Protein AF-A0A6V7IVD0-F1 (afdb_monomer_lite)

pLDDT: mean 95.41, std 6.78, range [56.59, 98.44]

Organism: NCBI:txid1563983

Radius of gyration: 11.34 Å; chains: 1; bounding box: 21×22×36 Å

Str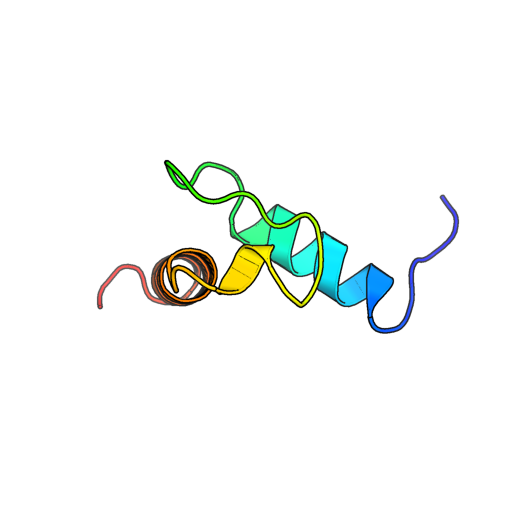ucture (mmCIF, N/CA/C/O backbone):
data_AF-A0A6V7IVD0-F1
#
_entry.id   AF-A0A6V7IVD0-F1
#
loop_
_atom_site.group_PDB
_atom_site.id
_atom_site.type_symbol
_atom_site.label_atom_id
_atom_site.label_alt_id
_atom_site.label_comp_id
_atom_site.label_asym_id
_atom_site.label_entity_id
_atom_site.label_seq_id
_atom_site.pdbx_PDB_ins_code
_atom_site.Cartn_x
_atom_site.Cartn_y
_atom_site.Cartn_z
_atom_site.occupancy
_atom_site.B_iso_or_equiv
_atom_site.auth_seq_id
_atom_site.auth_comp_id
_atom_site.auth_asym_id
_atom_site.auth_atom_id
_atom_site.pdbx_PDB_model_num
ATOM 1 N N . MET A 1 1 ? -1.863 -14.869 -20.732 1.00 56.59 1 MET A N 1
ATOM 2 C CA . MET A 1 1 ? -1.491 -13.590 -20.083 1.00 56.59 1 MET A CA 1
ATOM 3 C C . MET A 1 1 ? 0.019 -13.580 -19.935 1.00 56.59 1 MET A C 1
ATOM 5 O O . MET A 1 1 ? 0.542 -14.579 -19.464 1.00 56.59 1 MET A O 1
ATOM 9 N N . SER A 1 2 ? 0.714 -12.528 -20.371 1.00 77.88 2 SER A N 1
ATOM 10 C CA . SER A 1 2 ? 2.167 -12.435 -20.166 1.00 77.88 2 SER A CA 1
ATOM 11 C C . SER A 1 2 ? 2.470 -12.364 -18.665 1.00 77.88 2 SER A C 1
ATOM 13 O O . SER A 1 2 ? 1.832 -11.591 -17.944 1.00 77.88 2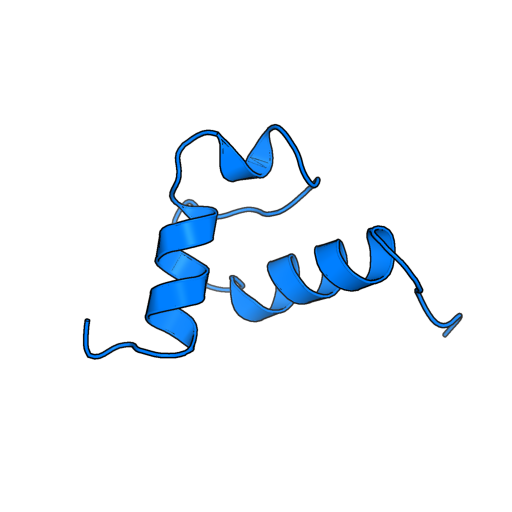 SER A O 1
ATOM 15 N N . GLU A 1 3 ? 3.379 -13.209 -18.186 1.00 81.81 3 GLU A N 1
ATOM 16 C CA . GLU A 1 3 ? 3.787 -13.251 -16.783 1.00 81.81 3 GLU A CA 1
ATOM 17 C C . GLU A 1 3 ? 4.493 -11.940 -16.409 1.00 81.81 3 GLU A C 1
ATOM 19 O O . GLU A 1 3 ? 5.428 -11.502 -17.081 1.00 81.81 3 GLU A O 1
ATOM 24 N N . ARG A 1 4 ? 4.052 -11.290 -15.326 1.00 87.19 4 ARG A N 1
ATOM 25 C CA . ARG A 1 4 ? 4.740 -10.108 -14.792 1.00 87.19 4 ARG A CA 1
ATOM 26 C C . ARG A 1 4 ? 5.846 -10.575 -13.849 1.00 87.19 4 ARG A C 1
ATOM 28 O O . ARG A 1 4 ? 5.593 -11.412 -12.990 1.00 87.19 4 ARG A O 1
ATOM 35 N N . ARG A 1 5 ? 7.048 -10.004 -13.976 1.00 92.81 5 ARG A N 1
ATOM 36 C CA . ARG A 1 5 ? 8.219 -10.287 -13.123 1.00 92.81 5 ARG A CA 1
ATOM 37 C C . ARG A 1 5 ? 8.777 -8.998 -12.506 1.00 92.81 5 ARG A C 1
ATOM 39 O O . ARG A 1 5 ? 8.484 -7.899 -12.984 1.00 92.81 5 ARG A O 1
ATOM 46 N N . GLY A 1 6 ? 9.574 -9.135 -11.446 1.00 94.50 6 GLY A N 1
ATOM 47 C CA . GLY A 1 6 ? 10.261 -8.015 -10.792 1.00 94.50 6 GLY A CA 1
ATOM 48 C C . GLY A 1 6 ? 9.309 -6.996 -10.141 1.00 94.50 6 GLY A C 1
ATOM 49 O O . GLY A 1 6 ? 8.216 -7.374 -9.709 1.00 94.50 6 GLY A O 1
ATOM 50 N N . PRO A 1 7 ? 9.674 -5.698 -10.090 1.00 94.81 7 PRO A N 1
ATOM 51 C CA . PRO A 1 7 ? 8.886 -4.671 -9.399 1.00 94.81 7 PRO A CA 1
ATOM 52 C C . PRO A 1 7 ? 7.425 -4.576 -9.859 1.00 94.81 7 PRO A C 1
ATOM 54 O O . PRO A 1 7 ? 6.534 -4.383 -9.040 1.00 94.81 7 PRO A O 1
ATOM 57 N N . LYS A 1 8 ? 7.153 -4.794 -11.155 1.00 93.88 8 LYS A N 1
ATOM 58 C CA . LYS A 1 8 ? 5.784 -4.784 -11.704 1.00 93.88 8 LYS A CA 1
ATOM 59 C C . LYS A 1 8 ? 4.932 -5.955 -11.209 1.00 93.88 8 LYS A C 1
ATOM 61 O O . LYS A 1 8 ? 3.714 -5.829 -11.114 1.00 93.88 8 LYS A O 1
ATOM 66 N N . ALA A 1 9 ? 5.550 -7.106 -10.941 1.00 96.62 9 ALA A N 1
ATOM 67 C CA . ALA A 1 9 ? 4.854 -8.244 -10.347 1.00 96.62 9 ALA A CA 1
ATOM 68 C C . ALA A 1 9 ? 4.490 -7.950 -8.893 1.00 96.62 9 ALA A C 1
ATOM 70 O O . ALA A 1 9 ? 3.355 -8.186 -8.484 1.00 96.62 9 ALA A O 1
ATOM 71 N N . LEU A 1 10 ? 5.442 -7.381 -8.149 1.00 96.75 10 LEU A N 1
ATOM 72 C CA . LEU A 1 10 ? 5.239 -7.004 -6.759 1.00 96.75 10 LEU A CA 1
ATOM 73 C C . LEU A 1 10 ? 4.171 -5.912 -6.626 1.00 96.75 10 LEU A C 1
ATOM 75 O O . LEU A 1 10 ? 3.318 -6.016 -5.760 1.00 96.75 10 LEU A O 1
ATOM 79 N N . GLU A 1 11 ? 4.145 -4.918 -7.519 1.00 97.19 11 GLU A N 1
ATOM 80 C CA . GLU A 1 11 ? 3.136 -3.845 -7.489 1.00 97.19 11 GLU A CA 1
ATOM 81 C C . GLU A 1 11 ? 1.729 -4.406 -7.689 1.00 97.19 11 GLU A C 1
ATOM 83 O O . GLU A 1 11 ? 0.803 -4.062 -6.955 1.00 97.19 11 GLU A O 1
ATOM 88 N N . LEU A 1 12 ? 1.576 -5.330 -8.644 1.00 96.75 12 LEU A N 1
ATOM 89 C CA . LEU A 1 12 ? 0.309 -6.021 -8.854 1.00 96.75 12 LEU A CA 1
ATOM 90 C C . LEU A 1 12 ? -0.101 -6.825 -7.618 1.00 96.75 12 LEU A C 1
ATOM 92 O O . LEU A 1 12 ? -1.280 -6.844 -7.273 1.00 96.75 12 LEU A O 1
ATOM 96 N N . TRP A 1 13 ? 0.847 -7.509 -6.980 1.00 97.38 13 TRP A N 1
ATOM 97 C CA . TRP A 1 13 ? 0.581 -8.254 -5.756 1.00 97.38 13 TRP A CA 1
ATOM 98 C C . TRP A 1 13 ? 0.136 -7.319 -4.625 1.00 97.38 13 TRP A C 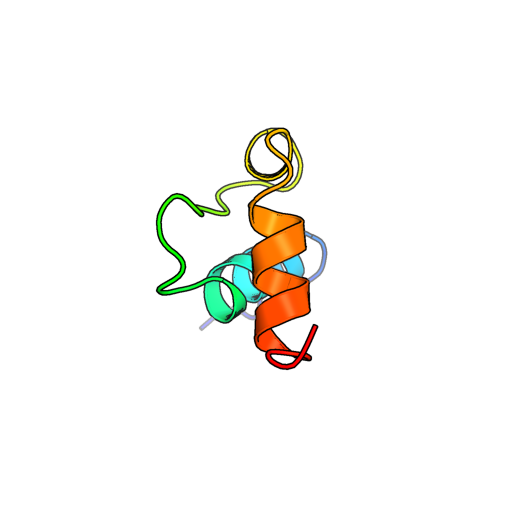1
ATOM 100 O O . TRP A 1 13 ? -0.924 -7.555 -4.055 1.00 97.38 13 TRP A O 1
ATOM 110 N N . CYS A 1 14 ? 0.846 -6.210 -4.393 1.00 98.12 14 CYS A N 1
ATOM 111 C CA . CYS A 1 14 ? 0.469 -5.191 -3.411 1.00 98.12 14 CYS A CA 1
ATOM 112 C C . CYS A 1 14 ? -0.934 -4.628 -3.675 1.00 98.12 14 CYS A C 1
ATOM 114 O O . CYS A 1 14 ? -1.728 -4.494 -2.747 1.00 98.12 14 CYS A O 1
ATOM 116 N N . ARG A 1 15 ? -1.282 -4.356 -4.940 1.00 97.75 15 ARG A N 1
ATOM 117 C CA . ARG A 1 15 ? -2.633 -3.905 -5.301 1.00 97.75 15 ARG A CA 1
ATOM 118 C C . ARG A 1 15 ? -3.696 -4.950 -4.967 1.00 97.75 15 ARG A C 1
ATOM 120 O O . ARG A 1 15 ? -4.761 -4.589 -4.498 1.00 97.75 15 ARG A O 1
ATOM 127 N N . ARG A 1 16 ? -3.418 -6.235 -5.204 1.00 97.56 16 ARG A N 1
ATOM 128 C CA . ARG A 1 16 ? -4.378 -7.320 -4.945 1.00 97.56 16 ARG A CA 1
ATOM 129 C C . ARG A 1 16 ? -4.622 -7.548 -3.457 1.00 97.56 16 ARG A C 1
ATOM 131 O O . ARG A 1 16 ? -5.759 -7.761 -3.073 1.00 97.56 16 ARG A O 1
ATOM 138 N N . ILE A 1 17 ? -3.578 -7.518 -2.633 1.00 98.00 17 ILE A N 1
ATOM 139 C CA . ILE A 1 17 ? -3.715 -7.765 -1.186 1.00 98.00 17 ILE A CA 1
ATOM 140 C C . ILE A 1 17 ? -4.335 -6.581 -0.438 1.00 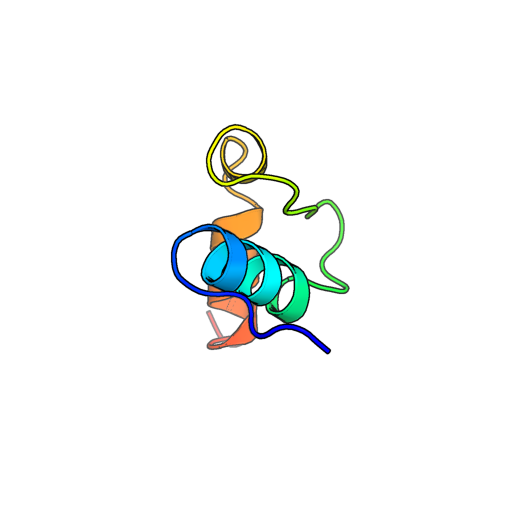98.00 17 ILE A C 1
ATOM 142 O O . ILE A 1 17 ? -4.949 -6.767 0.604 1.00 98.00 17 ILE A O 1
ATOM 146 N N . THR A 1 18 ? -4.176 -5.367 -0.968 1.00 98.12 18 THR A N 1
ATOM 147 C CA . THR A 1 18 ? -4.776 -4.153 -0.394 1.00 98.12 18 THR A CA 1
ATOM 148 C C . THR A 1 18 ? -6.138 -3.816 -1.004 1.00 98.12 18 THR A C 1
ATOM 150 O O . THR A 1 18 ? -6.730 -2.799 -0.646 1.00 98.12 18 THR A O 1
ATOM 153 N N . ASP A 1 19 ? -6.660 -4.659 -1.901 1.00 97.50 19 ASP A N 1
ATOM 154 C CA . ASP A 1 19 ? -7.971 -4.450 -2.510 1.00 97.50 19 ASP A CA 1
ATOM 155 C C . ASP A 1 19 ? -9.077 -4.493 -1.443 1.00 97.50 19 ASP A C 1
ATOM 157 O O . ASP A 1 19 ? -9.083 -5.355 -0.563 1.00 97.50 19 ASP A O 1
ATOM 161 N N . GLY A 1 20 ? -9.993 -3.525 -1.496 1.00 96.75 20 GLY A N 1
ATOM 162 C CA . GLY A 1 20 ? -11.067 -3.359 -0.511 1.00 96.75 20 GLY A CA 1
ATOM 163 C C . GLY A 1 20 ? -10.713 -2.561 0.753 1.00 96.75 20 GLY A C 1
ATOM 164 O O . GLY A 1 20 ? -11.620 -2.267 1.531 1.00 96.75 20 GLY A O 1
ATOM 165 N N . TYR A 1 21 ? -9.456 -2.148 0.960 1.00 98.06 21 TYR A N 1
ATOM 166 C CA . TYR A 1 21 ? -9.095 -1.271 2.083 1.00 98.06 21 TYR A CA 1
ATOM 167 C C . TYR A 1 21 ? -9.449 0.198 1.785 1.00 98.06 21 TYR A C 1
ATOM 169 O O . TYR A 1 21 ? -8.939 0.766 0.813 1.00 98.06 21 TYR A O 1
ATOM 177 N N . PRO A 1 22 ? -10.287 0.858 2.610 1.00 97.44 22 PRO A N 1
ATOM 178 C CA . PRO A 1 22 ? -10.677 2.245 2.376 1.00 97.44 22 PRO A CA 1
ATOM 179 C C . PRO A 1 22 ? -9.475 3.193 2.368 1.00 97.44 22 PRO A C 1
ATOM 181 O O . PRO A 1 22 ? -8.640 3.166 3.268 1.00 97.44 22 PRO A O 1
ATOM 184 N N . GLY A 1 23 ? -9.402 4.055 1.352 1.00 96.31 23 GLY A N 1
ATOM 185 C CA . GLY A 1 23 ? -8.330 5.047 1.226 1.00 96.31 23 GLY A CA 1
ATOM 186 C C . GLY A 1 23 ? -6.982 4.488 0.760 1.00 96.31 23 GLY A C 1
ATOM 187 O O . GLY A 1 23 ? -6.037 5.259 0.637 1.00 96.31 23 GLY A O 1
ATOM 188 N N . VAL A 1 24 ? -6.882 3.191 0.449 1.00 98.25 24 VAL A N 1
ATOM 189 C CA . VAL A 1 24 ? -5.641 2.572 -0.037 1.00 98.25 24 VAL A CA 1
ATOM 190 C C . VAL A 1 24 ? -5.720 2.322 -1.537 1.00 98.25 24 VAL A C 1
ATOM 192 O O . VAL A 1 24 ? -6.635 1.668 -2.029 1.00 98.25 24 VAL A O 1
ATOM 195 N N . ASN A 1 25 ? -4.745 2.842 -2.287 1.00 96.69 25 ASN A N 1
ATOM 196 C CA . ASN A 1 25 ? -4.656 2.624 -3.730 1.00 96.69 25 ASN A CA 1
ATOM 197 C C . ASN A 1 25 ? -3.199 2.527 -4.207 1.00 96.69 25 ASN A C 1
ATOM 199 O O . ASN A 1 25 ? -2.535 3.535 -4.476 1.00 96.69 25 ASN A O 1
ATOM 203 N N . VAL A 1 26 ? -2.701 1.294 -4.342 1.00 97.81 26 VAL A N 1
ATOM 204 C CA . VAL A 1 26 ? -1.333 1.029 -4.805 1.00 97.81 26 VAL A CA 1
ATOM 205 C C . VAL A 1 26 ? -1.247 1.119 -6.334 1.00 97.81 26 VAL A C 1
ATOM 207 O O . VAL A 1 26 ? -1.655 0.216 -7.073 1.00 97.81 26 VAL A O 1
ATOM 210 N N . GLN A 1 27 ? -0.682 2.225 -6.817 1.00 96.31 27 GLN A N 1
ATOM 211 C CA . GLN A 1 27 ? -0.475 2.520 -8.240 1.00 96.31 27 GLN A CA 1
ATOM 212 C C . GLN A 1 27 ? 0.994 2.516 -8.663 1.00 96.31 27 GLN A C 1
ATOM 214 O O . GLN A 1 27 ? 1.278 2.435 -9.853 1.00 96.31 27 GLN A O 1
ATOM 219 N N . ASN A 1 28 ? 1.911 2.641 -7.705 1.00 96.81 28 ASN A N 1
ATOM 220 C CA . ASN A 1 28 ? 3.351 2.616 -7.921 1.00 96.81 28 ASN A CA 1
ATOM 221 C C . ASN A 1 28 ? 4.078 2.213 -6.625 1.00 96.81 28 ASN A C 1
ATOM 223 O O . ASN A 1 28 ? 3.469 2.107 -5.560 1.00 96.81 28 ASN A O 1
ATOM 227 N N . MET A 1 29 ? 5.397 2.025 -6.706 1.00 97.19 29 MET A N 1
ATOM 228 C CA . MET A 1 29 ? 6.256 1.691 -5.559 1.00 97.19 29 MET A CA 1
ATOM 229 C C . MET A 1 29 ? 6.901 2.904 -4.873 1.00 97.19 29 MET A C 1
ATOM 231 O O . MET A 1 29 ? 7.936 2.768 -4.230 1.00 97.19 29 MET A O 1
ATOM 235 N N . THR A 1 30 ? 6.334 4.104 -5.028 1.00 97.00 30 THR A N 1
ATOM 236 C CA . THR A 1 30 ? 6.871 5.332 -4.422 1.00 97.00 30 THR A CA 1
ATOM 237 C C . THR A 1 30 ? 5.785 6.137 -3.710 1.00 97.00 30 THR A C 1
ATOM 239 O O . THR A 1 30 ? 5.649 6.056 -2.493 1.00 97.00 30 THR A O 1
ATOM 242 N N . THR A 1 31 ? 4.993 6.926 -4.434 1.00 97.94 31 THR A N 1
ATOM 243 C CA . THR A 1 31 ? 4.027 7.866 -3.852 1.00 97.94 31 THR A CA 1
ATOM 244 C C . THR A 1 31 ? 2.816 7.190 -3.222 1.00 97.94 31 THR A C 1
ATOM 246 O O . THR A 1 31 ? 2.309 7.719 -2.239 1.00 97.94 31 THR A O 1
ATOM 249 N N . SER A 1 32 ? 2.399 6.012 -3.701 1.00 97.94 32 SER A N 1
ATOM 250 C CA . SER A 1 32 ? 1.276 5.247 -3.123 1.00 97.94 32 SER A CA 1
ATOM 251 C C . SER A 1 32 ? 1.506 4.755 -1.688 1.00 97.94 32 SER A C 1
ATOM 253 O O . SER A 1 32 ? 0.591 4.221 -1.075 1.00 97.94 32 SER A O 1
ATOM 255 N N . TRP A 1 33 ? 2.725 4.901 -1.171 1.00 97.88 33 TRP A N 1
ATOM 256 C CA . TRP A 1 33 ? 3.142 4.413 0.145 1.00 97.88 33 TRP A CA 1
ATOM 257 C C . TRP A 1 33 ? 3.404 5.547 1.137 1.00 97.88 33 TRP A C 1
ATOM 259 O O . TRP A 1 33 ? 3.733 5.300 2.295 1.00 97.88 33 TRP A O 1
ATOM 269 N N . ARG A 1 34 ? 3.323 6.799 0.674 1.00 98.25 34 ARG A N 1
ATOM 270 C CA . ARG A 1 34 ? 3.864 7.968 1.375 1.00 98.25 34 ARG A CA 1
ATOM 271 C C . ARG A 1 34 ? 3.024 8.382 2.589 1.00 98.25 34 ARG A C 1
ATOM 273 O O . ARG A 1 34 ? 3.568 8.972 3.514 1.00 98.25 34 ARG A O 1
ATOM 280 N N . ASP A 1 35 ? 1.732 8.064 2.584 1.00 97.25 35 ASP A N 1
ATOM 281 C CA . ASP A 1 35 ? 0.811 8.263 3.712 1.00 97.25 35 ASP A CA 1
ATOM 282 C C . ASP A 1 35 ? 0.842 7.112 4.737 1.00 97.25 35 ASP A C 1
ATOM 284 O O . ASP A 1 35 ? 0.211 7.198 5.786 1.00 97.25 35 ASP A O 1
ATOM 288 N N . GLY A 1 36 ? 1.579 6.035 4.444 1.00 97.81 36 GLY A N 1
ATOM 289 C CA . GLY A 1 36 ? 1.705 4.856 5.296 1.00 97.81 36 GLY A CA 1
ATOM 290 C C . GLY A 1 36 ? 0.524 3.879 5.253 1.00 97.81 36 GLY A C 1
ATOM 291 O O . GLY A 1 36 ? 0.674 2.746 5.711 1.00 97.81 36 GLY A O 1
ATOM 292 N N . LEU A 1 37 ? -0.621 4.239 4.663 1.00 98.25 37 LEU A N 1
ATOM 293 C CA . LEU A 1 37 ? -1.839 3.420 4.731 1.00 98.25 37 LEU A CA 1
ATOM 294 C C . LEU A 1 37 ? -1.690 2.086 3.993 1.00 98.25 37 LEU A C 1
ATOM 296 O O . LEU A 1 37 ? -2.183 1.062 4.465 1.00 98.25 37 LEU A O 1
ATOM 300 N N . ALA A 1 38 ? -0.951 2.066 2.880 1.00 98.38 38 ALA A N 1
ATOM 301 C CA . ALA A 1 38 ? -0.647 0.833 2.156 1.00 98.38 38 ALA A CA 1
ATOM 302 C C . ALA A 1 38 ? 0.133 -0.180 3.016 1.00 98.38 38 ALA A C 1
ATOM 304 O O . ALA A 1 38 ? -0.110 -1.383 2.915 1.00 98.38 38 ALA A O 1
ATOM 305 N N . PHE A 1 39 ? 1.022 0.282 3.905 1.00 98.31 39 PHE A N 1
ATOM 306 C CA . PHE A 1 39 ? 1.717 -0.602 4.844 1.00 98.31 39 PHE A CA 1
ATOM 307 C C . PHE A 1 39 ? 0.762 -1.155 5.904 1.00 98.31 39 PHE A C 1
ATOM 309 O O . PHE A 1 39 ? 0.742 -2.368 6.116 1.00 98.31 39 PHE A O 1
ATOM 316 N N . CYS A 1 40 ? -0.065 -0.300 6.513 1.00 98.12 40 CYS A N 1
ATOM 317 C CA . CYS A 1 40 ? -1.056 -0.729 7.503 1.00 98.12 40 CYS A CA 1
ATOM 318 C C . CYS A 1 40 ? -2.037 -1.756 6.917 1.00 98.12 40 CYS A C 1
ATOM 320 O O . CYS A 1 40 ? -2.293 -2.784 7.539 1.00 98.12 40 CYS A O 1
ATOM 322 N N . ALA A 1 41 ? -2.526 -1.526 5.696 1.00 98.44 41 ALA A N 1
ATOM 323 C CA . ALA A 1 41 ? -3.427 -2.450 5.015 1.00 98.44 41 ALA A CA 1
ATOM 324 C C . ALA A 1 41 ? -2.789 -3.821 4.769 1.00 98.44 41 ALA A C 1
ATOM 326 O O . ALA A 1 41 ? -3.419 -4.839 5.048 1.00 98.44 41 ALA A O 1
ATOM 327 N N . MET A 1 42 ? -1.532 -3.869 4.308 1.00 98.06 42 MET A N 1
ATOM 328 C CA . MET A 1 42 ? -0.833 -5.146 4.128 1.00 98.06 42 MET A CA 1
ATOM 329 C C . MET A 1 42 ? -0.652 -5.896 5.448 1.00 98.06 42 MET A C 1
ATOM 331 O O . MET A 1 42 ? -0.864 -7.105 5.481 1.00 98.06 42 MET A O 1
ATOM 335 N N . ILE A 1 43 ? -0.279 -5.207 6.532 1.00 98.25 43 ILE A N 1
ATOM 336 C CA . ILE A 1 43 ? -0.128 -5.844 7.848 1.00 98.25 43 ILE A CA 1
ATOM 337 C C . ILE A 1 43 ? -1.474 -6.412 8.304 1.00 98.25 43 ILE A C 1
ATOM 339 O O . ILE A 1 43 ? -1.554 -7.606 8.579 1.00 98.25 43 ILE A O 1
ATOM 343 N N . HIS A 1 44 ? -2.535 -5.600 8.282 1.00 98.12 44 HIS A N 1
ATOM 344 C CA . HIS A 1 44 ? -3.883 -6.028 8.662 1.00 98.12 44 HIS A CA 1
ATOM 345 C C . HIS A 1 44 ? -4.399 -7.184 7.789 1.00 98.12 44 HIS A C 1
ATOM 347 O O . HIS A 1 44 ? -5.131 -8.039 8.269 1.00 98.12 44 HIS A O 1
ATOM 353 N N . HIS A 1 45 ? -4.018 -7.253 6.508 1.00 98.00 45 HIS A N 1
ATOM 354 C CA . HIS A 1 45 ? -4.437 -8.341 5.614 1.00 98.00 45 HIS A CA 1
ATOM 355 C C . HIS A 1 45 ? -3.924 -9.709 6.081 1.00 98.00 45 HIS A C 1
ATOM 357 O O . HIS A 1 45 ? -4.654 -10.696 6.028 1.00 98.00 45 HIS A O 1
ATOM 363 N N . PHE A 1 46 ? -2.675 -9.779 6.552 1.00 97.94 46 PHE A N 1
ATOM 364 C CA . PHE A 1 46 ? -2.069 -11.029 7.027 1.00 97.94 46 PHE A CA 1
ATOM 365 C C . PHE A 1 46 ? -2.241 -11.259 8.532 1.00 97.94 46 PHE A C 1
ATOM 367 O O . PHE A 1 46 ? -2.160 -12.398 8.991 1.00 97.94 46 PHE A O 1
ATOM 374 N N . ARG A 1 47 ? -2.437 -10.184 9.297 1.00 97.62 47 ARG A N 1
ATOM 375 C CA . 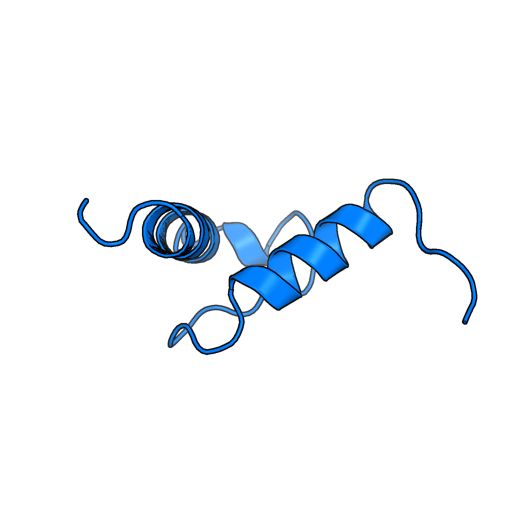ARG A 1 47 ? -2.571 -10.162 10.757 1.00 97.62 47 ARG A CA 1
ATOM 376 C C . ARG A 1 47 ? -3.683 -9.189 11.162 1.00 97.62 47 ARG A C 1
ATOM 378 O O . ARG A 1 47 ? -3.386 -8.112 11.671 1.00 97.62 47 ARG A O 1
ATOM 385 N N . PRO A 1 48 ? -4.957 -9.544 10.921 1.00 96.56 48 PRO A N 1
ATOM 386 C CA . PRO A 1 48 ? -6.099 -8.682 11.244 1.00 96.56 48 PRO A CA 1
ATOM 387 C C . PRO A 1 48 ? -6.320 -8.500 12.754 1.00 96.56 48 PRO A C 1
ATOM 389 O O . PRO A 1 48 ? -7.176 -7.727 13.164 1.00 96.56 48 PRO A O 1
ATOM 392 N N . ASP A 1 49 ? -5.589 -9.249 13.579 1.00 95.69 49 ASP A N 1
ATOM 393 C CA . ASP A 1 49 ? -5.629 -9.216 15.038 1.00 95.69 49 ASP A CA 1
ATOM 394 C C . ASP A 1 49 ? -4.697 -8.167 15.678 1.00 95.69 49 ASP A C 1
ATOM 396 O O . ASP A 1 49 ? -4.747 -7.991 16.895 1.00 95.69 49 ASP A O 1
ATOM 400 N N . LEU A 1 50 ? -3.845 -7.506 14.884 1.00 91.81 50 LEU A N 1
ATOM 401 C CA . LEU A 1 50 ? -2.991 -6.388 15.311 1.00 91.81 50 LEU A CA 1
ATOM 402 C C . LEU A 1 50 ? -3.731 -5.051 15.210 1.00 91.81 50 LEU A C 1
ATOM 404 O O . LEU A 1 50 ? -3.585 -4.251 16.161 1.00 91.81 50 LEU A O 1
#

Secondary structure (DSSP, 8-state):
-PPP-THHHHHHHHHHHTTT-TT----SSSGGGTTSHHHHHHHHHH-TT-

InterPro domains:
  IPR001715 Calponin homology domain [PF00307] (8-50)
  IPR001715 Calponin homology domain [PS50021] (4-50)
  IPR036872 CH domain superfamily [G3DSA:1.10.418.10] (1-50)
  IPR036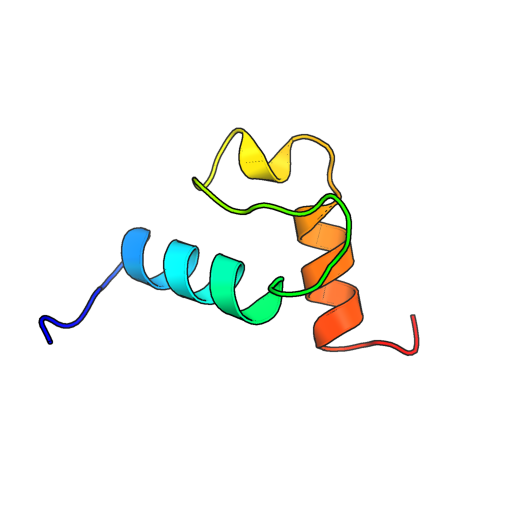872 CH domain superfamily [SSF47576] (8-50)
  IPR050540 F-actin Monooxygenase Mical [PTHR23167] (4-50)

Foldseek 3Di:
DDDDDDQRNVLVVLQVLLPPPPPQHRPHPPPSCVVVVSVVSNCCSVCVPD

Sequence (50 aa):
MSERRGPKALELWCRRITDGYPGVNVQNMTTSWRDGLAFCAMIHHFRPDL